Protein AF-M7D245-F1 (afdb_monomer_lite)

pLDDT: mean 78.75, std 10.44, range [37.84, 89.81]

Radius of gyration: 21.89 Å; chains: 1; bounding box: 48×30×62 Å

Structure (mmCIF, N/CA/C/O backbone):
data_AF-M7D245-F1
#
_entry.id   AF-M7D245-F1
#
loop_
_atom_site.group_PDB
_atom_site.id
_atom_site.type_symbol
_atom_site.label_atom_id
_atom_site.label_alt_id
_atom_site.label_comp_id
_atom_site.label_asym_id
_atom_site.label_entity_id
_atom_site.label_seq_id
_atom_site.pdbx_PDB_ins_code
_atom_site.Cartn_x
_atom_site.Cartn_y
_atom_site.Cartn_z
_atom_site.occupancy
_atom_site.B_iso_or_equiv
_atom_site.auth_seq_id
_atom_site.auth_comp_id
_atom_site.auth_asym_id
_atom_site.auth_atom_id
_atom_site.pdbx_PDB_model_num
ATOM 1 N N . MET A 1 1 ? 8.788 17.710 24.553 1.00 49.31 1 MET A N 1
ATOM 2 C CA . MET A 1 1 ? 7.941 16.774 23.772 1.00 49.31 1 MET A CA 1
ATOM 3 C C . MET A 1 1 ? 7.359 17.349 22.468 1.00 49.31 1 MET A C 1
ATOM 5 O O . MET A 1 1 ? 6.986 16.561 21.614 1.00 49.31 1 MET A O 1
ATOM 9 N N . ALA A 1 2 ? 7.326 18.671 22.233 1.00 50.22 2 ALA A N 1
ATOM 10 C CA . ALA A 1 2 ? 6.757 19.244 20.996 1.00 50.22 2 ALA A CA 1
ATOM 11 C C . ALA A 1 2 ? 7.574 18.978 19.706 1.00 50.22 2 ALA A C 1
ATOM 13 O O . ALA A 1 2 ? 6.988 18.785 18.644 1.00 50.22 2 ALA A O 1
ATOM 14 N N . LYS A 1 3 ? 8.914 18.888 19.788 1.00 52.41 3 LYS A N 1
ATOM 15 C CA . LYS A 1 3 ? 9.784 18.616 18.620 1.00 52.41 3 LYS A CA 1
ATOM 16 C C . LYS A 1 3 ? 9.514 17.252 17.963 1.00 52.41 3 LYS A C 1
ATOM 18 O O . LYS A 1 3 ? 9.645 17.126 16.753 1.00 52.41 3 LYS A O 1
ATOM 23 N N . SER A 1 4 ? 9.075 16.260 18.743 1.00 63.56 4 SER A N 1
ATOM 24 C CA . SER A 1 4 ? 8.742 14.919 18.243 1.00 63.56 4 SER A CA 1
ATOM 25 C C . SER A 1 4 ? 7.507 14.928 17.336 1.00 63.56 4 SER A C 1
ATOM 27 O O . SER A 1 4 ? 7.507 14.247 16.317 1.00 63.56 4 SER A O 1
ATOM 29 N N . ARG A 1 5 ? 6.497 15.762 17.632 1.00 71.94 5 ARG A N 1
ATOM 30 C CA . ARG A 1 5 ? 5.278 15.850 16.813 1.00 71.94 5 ARG A CA 1
ATOM 31 C C . ARG A 1 5 ? 5.552 16.445 15.433 1.00 71.94 5 ARG A C 1
ATOM 33 O O . ARG A 1 5 ? 5.069 15.910 14.447 1.00 71.94 5 ARG A O 1
ATOM 40 N N . ALA A 1 6 ? 6.349 17.511 15.343 1.00 75.75 6 ALA A N 1
ATOM 41 C CA . ALA A 1 6 ? 6.678 18.127 14.055 1.00 75.75 6 ALA A CA 1
ATOM 42 C C . ALA A 1 6 ? 7.486 17.179 13.152 1.00 75.75 6 ALA A C 1
ATOM 44 O O . ALA A 1 6 ? 7.155 17.017 11.982 1.00 75.75 6 ALA A O 1
ATOM 45 N N . ILE A 1 7 ? 8.491 16.495 13.710 1.00 81.19 7 ILE A N 1
ATOM 46 C CA . ILE A 1 7 ? 9.283 15.493 12.978 1.00 81.19 7 ILE A CA 1
ATOM 47 C C . ILE A 1 7 ? 8.395 14.325 12.533 1.00 81.19 7 ILE A C 1
ATOM 49 O O . ILE A 1 7 ? 8.514 13.868 11.402 1.00 81.19 7 ILE A O 1
ATOM 53 N N . PHE A 1 8 ? 7.467 13.885 13.385 1.00 81.19 8 PHE A N 1
ATOM 54 C CA . PHE A 1 8 ? 6.507 12.834 13.057 1.00 81.19 8 PHE A CA 1
ATOM 55 C C . PHE A 1 8 ? 5.601 13.213 11.877 1.00 81.19 8 PHE A C 1
ATOM 57 O O . PHE A 1 8 ? 5.439 12.410 10.960 1.00 81.19 8 PHE A O 1
ATOM 64 N N . TRP A 1 9 ? 5.061 14.436 11.865 1.00 84.19 9 TRP A N 1
ATOM 65 C CA . TRP A 1 9 ? 4.232 14.938 10.764 1.00 84.19 9 TRP A CA 1
ATOM 66 C C . TRP A 1 9 ? 5.021 15.097 9.464 1.00 84.19 9 TRP A C 1
ATOM 68 O O . TRP A 1 9 ? 4.544 14.691 8.409 1.00 84.19 9 TRP A O 1
ATOM 78 N N . VAL A 1 10 ? 6.244 15.630 9.532 1.00 86.06 10 VAL A N 1
ATOM 79 C CA . VAL A 1 10 ? 7.121 15.752 8.357 1.00 86.06 10 VAL A CA 1
ATOM 80 C C . VAL A 1 10 ? 7.470 14.374 7.801 1.00 86.06 10 VAL A C 1
ATOM 82 O O . VAL A 1 10 ? 7.360 14.163 6.596 1.00 86.06 10 VAL A O 1
ATOM 85 N N . ALA A 1 11 ? 7.821 13.418 8.665 1.00 83.75 11 ALA A N 1
ATOM 86 C CA . ALA A 1 11 ? 8.089 12.045 8.258 1.00 83.75 11 ALA A CA 1
ATOM 87 C C . ALA A 1 11 ? 6.856 11.403 7.604 1.00 83.75 11 ALA A C 1
ATOM 89 O O . ALA A 1 11 ? 6.985 10.808 6.538 1.00 83.75 11 ALA A O 1
ATOM 90 N N . HIS A 1 12 ? 5.657 11.579 8.171 1.00 83.12 12 HIS A N 1
ATOM 91 C CA . HIS A 1 12 ? 4.412 11.068 7.584 1.00 83.12 12 HIS A CA 1
ATOM 92 C C . HIS A 1 12 ? 4.147 11.645 6.194 1.00 83.12 12 HIS A C 1
ATOM 94 O O . HIS A 1 12 ? 3.900 10.884 5.261 1.00 83.12 12 HIS A O 1
ATOM 100 N N . SER A 1 13 ? 4.260 12.963 6.030 1.00 87.25 13 SER A N 1
ATOM 101 C CA . SER A 1 13 ? 4.063 13.621 4.735 1.00 87.25 13 SER A CA 1
ATOM 102 C C . SER A 1 13 ? 5.085 13.164 3.694 1.00 87.25 13 SER A C 1
ATOM 104 O O . SER A 1 13 ? 4.723 12.909 2.546 1.00 87.25 13 SER A O 1
ATOM 106 N N . LEU A 1 14 ? 6.353 13.008 4.089 1.00 88.69 14 LEU A N 1
ATOM 107 C CA . LEU A 1 14 ? 7.409 12.530 3.195 1.00 88.69 14 LEU A CA 1
ATOM 108 C C . LEU A 1 14 ? 7.176 11.071 2.777 1.00 88.69 14 LEU A C 1
ATOM 110 O O . LEU A 1 14 ? 7.346 10.721 1.611 1.00 88.69 14 LEU A O 1
ATOM 114 N N . THR A 1 15 ? 6.741 10.233 3.721 1.00 83.81 15 THR A N 1
ATOM 115 C CA . THR A 1 15 ? 6.423 8.822 3.464 1.00 83.81 15 THR A CA 1
ATOM 116 C C . THR A 1 15 ? 5.222 8.710 2.530 1.00 83.81 15 THR A C 1
ATOM 118 O O . THR A 1 15 ? 5.267 7.956 1.562 1.00 83.81 15 THR A O 1
ATOM 121 N N . LEU A 1 16 ? 4.179 9.515 2.759 1.00 85.38 16 LEU A N 1
ATOM 122 C CA . LEU A 1 16 ? 2.997 9.576 1.901 1.00 85.38 16 LEU A CA 1
ATOM 123 C C . LEU A 1 16 ? 3.363 9.997 0.471 1.00 85.38 16 LEU A C 1
ATOM 125 O O . LEU A 1 16 ? 2.946 9.343 -0.482 1.00 85.38 16 LEU A O 1
ATOM 129 N N . LEU A 1 17 ? 4.187 11.038 0.313 1.00 88.31 17 LEU A N 1
ATOM 130 C CA . LEU A 1 17 ? 4.683 11.466 -0.999 1.00 88.31 17 LEU A CA 1
ATOM 131 C C . LEU A 1 17 ? 5.507 10.373 -1.690 1.00 88.31 17 LEU A C 1
ATOM 133 O O . LEU A 1 17 ? 5.320 10.139 -2.883 1.00 88.31 17 LEU A O 1
ATOM 137 N N . GLY A 1 18 ? 6.376 9.678 -0.951 1.00 85.62 18 GLY A N 1
ATOM 138 C CA . GLY A 1 18 ? 7.164 8.563 -1.478 1.00 85.62 18 GLY A CA 1
ATOM 139 C C . GLY A 1 18 ? 6.291 7.407 -1.969 1.00 85.62 18 GLY A C 1
ATOM 140 O O . GLY A 1 18 ? 6.516 6.886 -3.061 1.00 85.62 18 GLY A O 1
ATOM 141 N N . VAL A 1 19 ? 5.252 7.054 -1.209 1.00 85.06 19 VAL A N 1
ATOM 142 C CA . VAL A 1 19 ? 4.281 6.020 -1.595 1.00 85.06 19 VAL A CA 1
ATOM 143 C C . VAL A 1 19 ? 3.514 6.430 -2.853 1.00 85.06 19 VAL A C 1
ATOM 145 O O . VAL A 1 19 ? 3.410 5.632 -3.783 1.00 85.06 19 VAL A O 1
ATOM 148 N N . ILE A 1 20 ? 3.027 7.673 -2.930 1.00 86.38 20 ILE A N 1
ATOM 149 C CA . ILE A 1 20 ? 2.313 8.176 -4.115 1.00 86.38 20 ILE A CA 1
ATOM 150 C C . ILE A 1 20 ? 3.223 8.138 -5.348 1.00 86.38 20 ILE A C 1
ATOM 152 O O . ILE A 1 20 ? 2.830 7.602 -6.384 1.00 86.38 20 ILE A O 1
ATOM 156 N N . ALA A 1 21 ? 4.451 8.654 -5.237 1.00 86.38 21 ALA A N 1
ATOM 157 C CA . ALA A 1 21 ? 5.415 8.641 -6.334 1.00 86.38 21 ALA A CA 1
ATOM 158 C C . ALA A 1 21 ? 5.713 7.209 -6.808 1.00 86.38 21 ALA A C 1
ATOM 160 O O . ALA A 1 21 ? 5.744 6.945 -8.010 1.00 86.38 21 ALA A O 1
ATOM 161 N N . PHE A 1 22 ? 5.863 6.269 -5.873 1.00 84.12 22 PHE A N 1
ATOM 162 C CA . PHE A 1 22 ? 6.090 4.863 -6.187 1.00 84.12 22 PHE A CA 1
ATOM 163 C C . PHE A 1 22 ? 4.909 4.236 -6.943 1.00 84.12 22 PHE A C 1
ATOM 165 O O . PHE A 1 22 ? 5.112 3.587 -7.970 1.00 84.12 22 PHE A O 1
ATOM 172 N N . ILE A 1 23 ? 3.673 4.488 -6.502 1.00 84.88 23 ILE A N 1
ATOM 173 C CA . ILE A 1 23 ? 2.458 4.008 -7.180 1.00 84.88 23 ILE A CA 1
ATOM 174 C C . ILE A 1 23 ? 2.361 4.572 -8.602 1.00 84.88 23 ILE A C 1
ATOM 176 O O . ILE A 1 23 ? 2.038 3.830 -9.533 1.00 84.88 23 ILE A O 1
ATOM 180 N N . VAL A 1 24 ? 2.669 5.857 -8.798 1.00 86.31 24 VAL A N 1
ATOM 181 C CA . VAL A 1 24 ? 2.653 6.492 -10.127 1.00 86.31 24 VAL A CA 1
ATOM 182 C C . VAL A 1 24 ? 3.687 5.849 -11.054 1.00 86.31 24 VAL A C 1
ATOM 184 O O . VAL A 1 24 ? 3.366 5.544 -12.203 1.00 86.31 24 VAL A O 1
ATOM 187 N N . VAL A 1 25 ? 4.900 5.579 -10.562 1.00 85.44 25 VAL A N 1
ATOM 188 C CA . VAL A 1 25 ? 5.948 4.896 -11.340 1.00 85.44 25 VAL A CA 1
ATOM 189 C C . VAL A 1 25 ? 5.512 3.487 -11.737 1.00 85.44 25 VAL A C 1
ATOM 191 O O . VAL A 1 25 ? 5.638 3.120 -12.907 1.00 85.44 25 VAL A O 1
ATOM 194 N N . LEU A 1 26 ? 4.966 2.709 -10.797 1.00 81.56 26 LEU A N 1
ATOM 195 C CA . LEU A 1 26 ? 4.458 1.368 -11.089 1.00 81.56 26 LEU A CA 1
ATOM 196 C C . LEU A 1 26 ? 3.322 1.408 -12.118 1.00 81.56 26 LEU A C 1
ATOM 198 O O . LEU A 1 26 ? 3.345 0.653 -13.084 1.00 81.56 26 LEU A O 1
ATOM 202 N N . THR A 1 27 ? 2.360 2.315 -11.946 1.00 82.12 27 THR A N 1
ATOM 203 C CA . THR A 1 27 ? 1.217 2.462 -12.860 1.00 82.12 27 THR A CA 1
ATOM 204 C C . THR A 1 27 ? 1.678 2.853 -14.260 1.00 82.12 27 THR A C 1
ATOM 206 O O . THR A 1 27 ? 1.244 2.245 -15.235 1.00 82.12 27 THR A O 1
ATOM 209 N N . SER A 1 28 ? 2.614 3.801 -14.362 1.00 83.12 28 SER A N 1
ATOM 210 C CA . SER A 1 28 ? 3.219 4.208 -15.633 1.00 83.12 28 SER A CA 1
ATOM 211 C C . SER A 1 28 ? 3.881 3.019 -16.341 1.00 83.12 28 SER A C 1
ATOM 213 O O . SER A 1 28 ? 3.59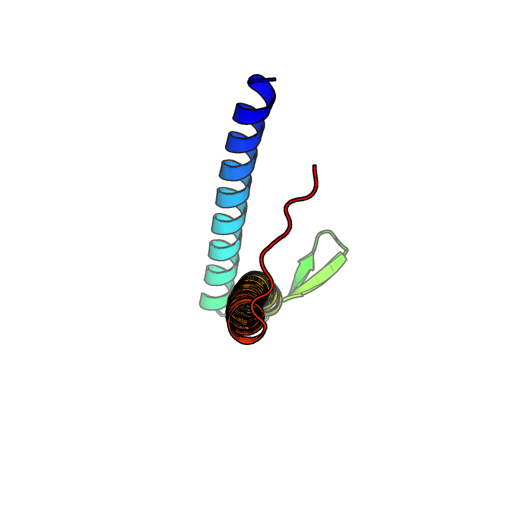0 2.758 -17.509 1.00 83.12 28 SER A O 1
ATOM 215 N N . LYS A 1 29 ? 4.665 2.217 -15.606 1.00 79.12 29 LYS A N 1
ATOM 216 C CA . LYS A 1 29 ? 5.318 0.999 -16.121 1.00 79.12 29 LYS A CA 1
ATOM 217 C C . LYS A 1 29 ? 4.337 -0.083 -16.564 1.00 79.12 29 LYS A C 1
ATOM 219 O O . LYS A 1 29 ? 4.579 -0.774 -17.549 1.00 79.12 29 LYS A O 1
ATOM 224 N N . VAL A 1 30 ? 3.222 -0.237 -15.858 1.00 82.06 30 VAL A N 1
ATOM 225 C CA . VAL A 1 30 ? 2.167 -1.166 -16.272 1.00 82.06 30 VAL A CA 1
ATOM 226 C C . VAL A 1 30 ? 1.460 -0.649 -17.528 1.00 82.06 30 VAL A C 1
ATOM 228 O O . VAL A 1 30 ? 1.263 -1.420 -18.465 1.00 82.06 30 VAL A O 1
ATOM 231 N N . SER A 1 31 ? 1.146 0.649 -17.598 1.00 81.31 31 SER A N 1
ATOM 232 C CA . SER A 1 31 ? 0.481 1.252 -18.764 1.00 81.31 31 SER A CA 1
ATOM 233 C C . SER A 1 31 ? 1.344 1.286 -20.027 1.00 81.31 31 SER A C 1
ATOM 235 O O . SER A 1 31 ? 0.799 1.257 -21.126 1.00 81.31 31 SER A O 1
ATOM 237 N N . SER A 1 32 ? 2.675 1.294 -19.893 1.00 82.88 32 SER A N 1
ATOM 238 C CA . SER A 1 32 ? 3.602 1.251 -21.030 1.00 82.88 32 SER A CA 1
ATOM 239 C C . SER A 1 32 ? 3.766 -0.149 -21.632 1.00 82.88 32 SER A C 1
ATOM 241 O O . SER A 1 32 ? 4.520 -0.309 -22.586 1.00 82.88 32 SER A O 1
ATOM 243 N N . GLY A 1 33 ? 3.080 -1.163 -21.090 1.00 78.06 33 GLY A N 1
ATOM 244 C CA . GLY A 1 33 ? 3.181 -2.554 -21.540 1.00 78.06 33 GLY A CA 1
ATOM 245 C C . GLY A 1 33 ? 4.322 -3.345 -20.891 1.00 78.06 33 GLY A C 1
ATOM 246 O O . GLY A 1 33 ? 4.424 -4.550 -21.107 1.00 78.06 33 GLY A O 1
ATOM 247 N N . ASP A 1 34 ? 5.120 -2.716 -20.023 1.00 79.44 34 ASP A N 1
ATOM 248 C CA . ASP A 1 34 ? 6.240 -3.353 -19.316 1.00 79.44 34 ASP A CA 1
ATOM 249 C C . ASP A 1 34 ? 5.815 -4.015 -17.994 1.00 79.44 34 ASP A C 1
ATOM 251 O O . ASP A 1 34 ? 6.654 -4.414 -17.189 1.00 79.44 34 ASP A O 1
ATOM 255 N N . GLY A 1 35 ? 4.512 -4.158 -17.738 1.00 69.75 35 GLY A N 1
ATOM 256 C CA . GLY A 1 35 ? 3.990 -4.640 -16.456 1.00 69.75 35 GLY A CA 1
ATOM 257 C C . GLY A 1 35 ? 4.485 -6.035 -16.039 1.00 69.75 35 GLY A C 1
ATOM 258 O O . GLY A 1 35 ? 4.569 -6.338 -14.845 1.00 69.75 35 GLY A O 1
ATOM 259 N N . THR A 1 36 ? 4.837 -6.879 -17.010 1.00 76.44 36 THR A N 1
ATOM 260 C CA . THR A 1 36 ? 5.375 -8.231 -16.793 1.00 76.44 36 THR A CA 1
ATOM 261 C C . THR A 1 36 ? 6.895 -8.261 -16.659 1.00 76.44 36 THR A C 1
ATOM 263 O O . THR A 1 36 ? 7.435 -9.285 -16.227 1.00 76.44 36 THR A O 1
ATOM 266 N N . GLN A 1 37 ? 7.591 -7.162 -16.981 1.00 80.62 37 GLN A N 1
ATOM 267 C CA . GLN A 1 37 ? 9.031 -7.077 -16.783 1.00 80.62 37 GLN A CA 1
ATOM 268 C C . GLN A 1 37 ? 9.353 -7.232 -15.297 1.00 80.62 37 GLN A C 1
ATOM 270 O O . GLN A 1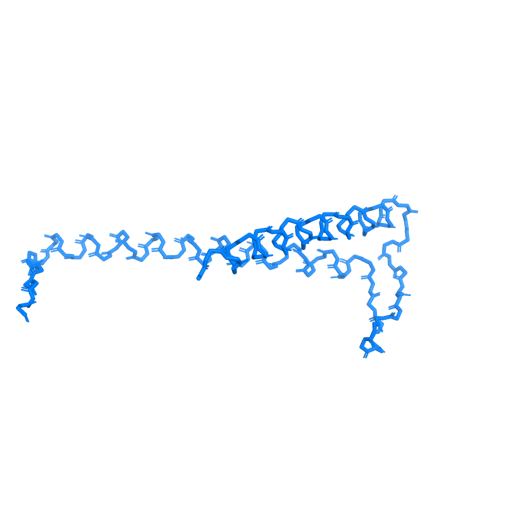 37 ? 8.688 -6.677 -14.417 1.00 80.62 37 GLN A O 1
ATOM 275 N N . GLN A 1 38 ? 10.378 -8.032 -15.027 1.00 81.44 38 GLN A N 1
ATOM 276 C CA . GLN A 1 38 ? 10.852 -8.301 -13.681 1.00 81.44 38 GLN A CA 1
ATOM 277 C C . GLN A 1 38 ? 12.026 -7.382 -13.375 1.00 81.44 38 GLN A C 1
ATOM 279 O O . GLN A 1 38 ? 12.972 -7.299 -14.157 1.00 81.44 38 GLN A O 1
ATOM 284 N N . TYR A 1 39 ? 11.994 -6.743 -12.214 1.00 80.00 39 TYR A N 1
ATOM 285 C CA . TYR A 1 39 ? 13.137 -6.019 -11.678 1.00 80.00 39 TYR A CA 1
ATOM 286 C C . TYR A 1 39 ? 13.664 -6.732 -10.435 1.00 80.00 39 TYR A C 1
ATOM 288 O O . TYR A 1 39 ? 12.940 -7.445 -9.733 1.00 80.00 39 TYR A O 1
ATOM 296 N N . LEU A 1 40 ? 14.956 -6.557 -10.173 1.00 82.62 40 LEU A N 1
ATOM 297 C CA . LEU A 1 40 ? 15.570 -7.052 -8.953 1.00 82.62 40 LEU A CA 1
ATOM 298 C C . LEU A 1 40 ? 15.262 -6.065 -7.823 1.00 82.62 40 LEU A C 1
ATOM 300 O O . LEU A 1 40 ? 15.681 -4.909 -7.865 1.00 82.62 40 LEU A O 1
ATOM 304 N N . SER A 1 41 ? 14.498 -6.508 -6.829 1.00 80.44 41 SER A N 1
ATOM 305 C CA . SER A 1 41 ? 14.291 -5.737 -5.601 1.00 80.44 41 SER A CA 1
ATOM 306 C C . SER A 1 41 ? 15.592 -5.624 -4.795 1.00 80.44 41 SER A C 1
ATOM 308 O O . SER A 1 41 ? 16.506 -6.433 -4.953 1.00 80.44 41 SER A O 1
ATOM 310 N N . MET A 1 42 ? 15.658 -4.663 -3.866 1.00 76.50 42 MET A N 1
ATOM 311 C CA . MET A 1 42 ? 16.782 -4.538 -2.921 1.00 76.50 42 MET A CA 1
ATOM 312 C C . MET A 1 42 ? 17.007 -5.800 -2.074 1.00 76.50 42 MET A C 1
ATOM 314 O O . MET A 1 42 ? 18.121 -6.044 -1.630 1.00 76.50 42 MET A O 1
ATOM 318 N N . ALA A 1 43 ? 15.974 -6.626 -1.888 1.00 78.44 43 ALA A N 1
ATOM 319 C CA . ALA A 1 43 ? 16.068 -7.912 -1.199 1.00 78.44 43 ALA A CA 1
ATOM 320 C C . ALA A 1 43 ? 16.627 -9.045 -2.088 1.00 78.44 43 ALA A C 1
ATOM 322 O O . ALA A 1 43 ? 16.644 -10.199 -1.671 1.00 78.44 43 ALA A O 1
ATOM 323 N N . GLY A 1 44 ? 17.033 -8.750 -3.330 1.00 83.38 44 GLY A N 1
ATOM 324 C CA . GLY A 1 44 ? 17.516 -9.745 -4.293 1.00 83.38 44 GLY A CA 1
ATOM 325 C C . GLY A 1 44 ? 16.409 -10.593 -4.930 1.00 83.38 44 GLY A C 1
ATOM 326 O O . GLY A 1 44 ? 16.694 -11.520 -5.685 1.00 83.38 44 GLY A O 1
ATOM 327 N N . ILE A 1 45 ? 15.140 -10.286 -4.656 1.00 81.94 45 ILE A N 1
ATOM 328 C CA . ILE A 1 45 ? 13.987 -11.023 -5.183 1.00 81.94 45 ILE A CA 1
ATOM 329 C C . ILE A 1 45 ? 13.565 -10.397 -6.513 1.00 81.94 45 ILE A C 1
ATOM 331 O O . ILE A 1 45 ? 13.440 -9.172 -6.605 1.00 81.94 45 ILE A O 1
ATOM 335 N N . LYS A 1 46 ? 13.322 -11.227 -7.532 1.00 82.56 46 LYS A N 1
ATOM 336 C CA . LYS A 1 46 ? 12.742 -10.787 -8.807 1.00 82.56 46 LYS A CA 1
ATOM 337 C C . LYS A 1 46 ? 11.248 -10.548 -8.627 1.00 82.56 46 LYS A C 1
ATOM 339 O O . LYS A 1 46 ? 10.513 -11.477 -8.302 1.00 82.56 46 LYS A O 1
ATOM 344 N N . VAL A 1 47 ? 10.806 -9.316 -8.845 1.00 80.81 47 VAL A N 1
ATOM 345 C CA . VAL A 1 47 ? 9.402 -8.913 -8.693 1.00 80.81 47 VAL A CA 1
ATOM 346 C C . VAL A 1 47 ? 8.932 -8.283 -10.000 1.00 80.81 47 VAL A C 1
ATOM 348 O O . VAL A 1 47 ? 9.663 -7.506 -10.609 1.00 80.81 47 VAL A O 1
ATOM 351 N N . SER A 1 48 ? 7.731 -8.640 -10.460 1.00 84.81 48 SER A N 1
ATOM 352 C CA . SER A 1 48 ? 7.102 -7.981 -11.610 1.00 84.81 48 SER A CA 1
ATOM 353 C C . SER A 1 48 ? 6.417 -6.684 -11.184 1.00 84.81 48 SER A C 1
ATOM 355 O O . SER A 1 48 ? 5.897 -6.589 -10.070 1.00 84.81 48 SER A O 1
ATOM 357 N N . TYR A 1 49 ? 6.365 -5.689 -12.072 1.00 79.38 49 TYR A N 1
ATOM 358 C CA . TYR A 1 49 ? 5.688 -4.418 -11.784 1.00 79.38 49 TYR A CA 1
ATOM 359 C C . TYR A 1 49 ? 4.198 -4.610 -11.457 1.00 79.38 49 TYR A C 1
ATOM 361 O O . TYR A 1 49 ? 3.701 -4.000 -10.512 1.00 79.38 49 TYR A O 1
ATOM 369 N N . ILE A 1 50 ? 3.506 -5.518 -12.158 1.00 80.06 50 ILE A N 1
ATOM 370 C CA . ILE A 1 50 ? 2.117 -5.906 -11.841 1.00 80.06 50 ILE A CA 1
ATOM 371 C C . ILE A 1 50 ? 2.022 -6.556 -10.456 1.00 80.06 50 ILE A C 1
ATOM 373 O O . ILE A 1 50 ? 1.119 -6.227 -9.689 1.00 80.06 50 ILE A O 1
ATOM 377 N N . GLY A 1 51 ? 2.951 -7.456 -10.113 1.00 79.25 51 GLY A N 1
ATOM 378 C CA . GLY A 1 51 ? 2.967 -8.120 -8.808 1.00 79.25 51 GLY A CA 1
ATOM 379 C C . GLY A 1 51 ? 3.188 -7.137 -7.658 1.00 79.25 51 GLY A C 1
ATOM 380 O O . GLY A 1 51 ? 2.511 -7.219 -6.634 1.00 79.25 51 GLY A O 1
ATOM 381 N N . ALA A 1 52 ? 4.075 -6.158 -7.851 1.00 81.69 52 ALA A N 1
ATOM 382 C CA . ALA A 1 52 ? 4.292 -5.079 -6.893 1.00 81.69 52 ALA A CA 1
ATOM 383 C C . ALA A 1 52 ? 3.032 -4.217 -6.713 1.00 81.69 52 ALA A C 1
ATOM 385 O O . ALA A 1 52 ? 2.644 -3.923 -5.584 1.00 81.69 52 ALA A O 1
ATOM 386 N N . LEU A 1 53 ? 2.362 -3.859 -7.810 1.00 82.19 53 LEU A N 1
ATOM 387 C CA . LEU A 1 53 ? 1.144 -3.047 -7.781 1.00 82.19 53 LEU A CA 1
ATOM 388 C C . LEU A 1 53 ? -0.005 -3.794 -7.081 1.00 82.19 53 LEU A C 1
ATOM 390 O O . LEU A 1 53 ? -0.667 -3.227 -6.214 1.00 82.19 53 LEU A O 1
ATOM 394 N N . ALA A 1 54 ? -0.173 -5.089 -7.363 1.00 82.75 54 ALA A N 1
ATOM 395 C CA . ALA A 1 54 ? -1.158 -5.936 -6.693 1.00 82.75 54 ALA A CA 1
ATOM 396 C C . ALA A 1 54 ? -0.925 -6.002 -5.174 1.00 82.75 54 ALA A C 1
ATOM 398 O O . ALA A 1 54 ? -1.865 -5.801 -4.409 1.00 82.75 54 ALA A O 1
ATOM 399 N N . LEU A 1 55 ? 0.318 -6.207 -4.724 1.00 82.25 55 LEU A N 1
ATOM 400 C CA . LEU A 1 55 ? 0.655 -6.195 -3.294 1.00 82.25 55 LEU A CA 1
ATOM 401 C C . LEU A 1 55 ? 0.309 -4.854 -2.636 1.00 82.25 55 LEU A C 1
ATOM 403 O O . LEU A 1 55 ? -0.291 -4.831 -1.560 1.00 82.25 55 LEU A O 1
ATOM 407 N N . PHE A 1 56 ? 0.624 -3.743 -3.305 1.00 82.12 56 PHE A N 1
ATOM 408 C CA . PHE A 1 56 ? 0.279 -2.406 -2.822 1.00 82.12 56 PHE A CA 1
ATOM 409 C C . PHE A 1 56 ? -1.230 -2.157 -2.754 1.00 82.12 56 PHE A C 1
ATOM 411 O O . PHE A 1 56 ? -1.663 -1.410 -1.883 1.00 82.12 56 PHE A O 1
ATOM 418 N N . CYS A 1 57 ? -2.038 -2.784 -3.612 1.00 82.44 57 CYS A N 1
ATOM 419 C CA . CYS A 1 57 ? -3.500 -2.708 -3.541 1.00 82.44 57 CYS A CA 1
ATOM 420 C C . CYS A 1 57 ? -4.104 -3.636 -2.476 1.00 82.44 57 CYS A C 1
ATOM 422 O O . CYS A 1 57 ? -5.130 -3.306 -1.883 1.00 82.44 57 CYS A O 1
ATOM 424 N N . VAL A 1 58 ? -3.479 -4.784 -2.207 1.00 83.25 58 VAL A N 1
ATOM 425 C CA . VAL A 1 58 ? -3.980 -5.765 -1.232 1.00 83.25 58 VAL A CA 1
ATOM 426 C C . VAL A 1 58 ? -3.899 -5.225 0.198 1.00 83.25 58 VAL A C 1
ATOM 428 O O . VAL A 1 58 ? -4.845 -5.392 0.962 1.00 83.25 58 VAL A O 1
ATOM 431 N N . ILE A 1 59 ? -2.819 -4.527 0.559 1.00 84.19 59 ILE A N 1
ATOM 432 C CA . ILE A 1 59 ? -2.634 -3.960 1.907 1.00 84.19 59 ILE A CA 1
ATOM 433 C C . ILE A 1 59 ? -3.789 -3.023 2.330 1.00 84.19 59 ILE A C 1
ATOM 435 O O . ILE A 1 59 ? -4.409 -3.290 3.361 1.00 84.19 59 ILE A O 1
ATOM 439 N N . PRO A 1 60 ? -4.136 -1.954 1.583 1.00 81.19 60 PRO A N 1
ATOM 440 C CA . PRO A 1 60 ? -5.245 -1.079 1.953 1.00 81.19 60 PRO A CA 1
ATOM 441 C C . PRO A 1 60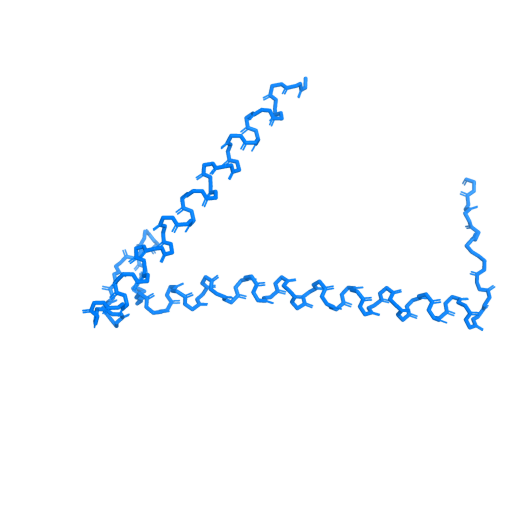 ? -6.588 -1.813 1.925 1.00 81.19 60 PRO A C 1
ATOM 443 O O . PRO A 1 60 ? -7.453 -1.521 2.748 1.00 81.19 60 PRO A O 1
ATOM 446 N N . LEU A 1 61 ? -6.758 -2.806 1.047 1.00 82.38 61 LEU A N 1
ATOM 447 C CA . LEU A 1 61 ? -7.967 -3.625 1.014 1.00 82.38 61 LEU A CA 1
ATOM 448 C C . LEU A 1 61 ? -8.139 -4.435 2.309 1.00 82.38 61 LEU A C 1
ATOM 450 O O . LEU A 1 61 ? -9.232 -4.449 2.870 1.00 82.38 61 LEU A O 1
ATOM 454 N N . PHE A 1 62 ? -7.066 -5.026 2.842 1.00 85.00 62 PHE A N 1
ATOM 455 C CA . PHE A 1 62 ? -7.090 -5.688 4.153 1.00 85.00 62 PHE A CA 1
ATOM 456 C C . PHE A 1 62 ? -7.465 -4.729 5.286 1.00 85.00 62 PHE A C 1
ATOM 458 O O . PHE A 1 62 ? -8.265 -5.087 6.147 1.00 85.00 62 PHE A O 1
ATOM 465 N N . VAL A 1 63 ? -6.930 -3.505 5.276 1.00 85.88 63 VAL A N 1
ATOM 466 C CA . VAL A 1 63 ? -7.265 -2.486 6.286 1.00 85.88 63 VAL A CA 1
ATOM 467 C C . VAL A 1 63 ? -8.750 -2.126 6.231 1.00 85.88 63 VAL A C 1
ATOM 469 O O . VAL A 1 63 ? -9.398 -2.050 7.274 1.00 85.88 63 VAL A O 1
ATOM 472 N N . ILE A 1 64 ? -9.311 -1.961 5.031 1.00 84.62 64 ILE A N 1
ATOM 473 C CA . ILE A 1 64 ? -10.745 -1.696 4.849 1.00 84.62 64 ILE A CA 1
ATOM 474 C C . ILE A 1 64 ? -11.578 -2.859 5.396 1.00 84.62 64 ILE A C 1
ATOM 476 O O . ILE A 1 64 ? -12.538 -2.627 6.128 1.00 84.62 64 ILE A O 1
ATOM 480 N N . VAL A 1 65 ? -11.205 -4.104 5.087 1.00 89.81 65 VAL A N 1
ATOM 481 C CA . VAL A 1 65 ? -11.909 -5.290 5.599 1.00 89.81 65 VAL A CA 1
ATOM 482 C C . VAL A 1 65 ? -11.867 -5.338 7.126 1.00 89.81 65 VAL A C 1
ATOM 484 O O . VAL A 1 65 ? -12.907 -5.541 7.747 1.00 89.81 65 VAL A O 1
ATOM 487 N N . LEU A 1 66 ? -10.706 -5.098 7.742 1.00 89.44 66 LEU A N 1
ATOM 488 C CA . LEU A 1 66 ? -10.580 -5.048 9.201 1.00 89.44 66 LEU A CA 1
ATOM 489 C C . LEU A 1 66 ? -11.463 -3.958 9.815 1.00 89.44 66 LEU A C 1
ATOM 491 O O . LEU A 1 66 ? -12.146 -4.221 10.798 1.00 89.44 66 LEU A O 1
ATOM 495 N N . PHE A 1 67 ? -11.502 -2.769 9.212 1.00 89.06 67 PHE A N 1
ATOM 496 C CA . PHE A 1 67 ? -12.358 -1.678 9.676 1.00 89.06 67 PHE A CA 1
ATOM 497 C C . PHE A 1 67 ? -13.849 -2.039 9.599 1.00 89.06 67 PHE A C 1
ATOM 499 O O . PHE A 1 67 ? -14.614 -1.737 10.512 1.00 89.06 67 PHE A O 1
ATOM 506 N N . VAL A 1 68 ? -14.269 -2.723 8.531 1.00 89.69 68 VAL A N 1
ATOM 507 C CA . VAL A 1 68 ? -15.651 -3.204 8.387 1.00 89.69 68 VAL A CA 1
ATOM 508 C C . VAL A 1 68 ? -15.975 -4.271 9.431 1.00 89.69 68 VAL A C 1
ATOM 510 O O . VAL A 1 68 ? -17.045 -4.217 10.035 1.00 89.69 68 VAL A O 1
ATOM 513 N N . LEU A 1 69 ? -15.069 -5.222 9.667 1.00 89.62 69 LEU A N 1
ATOM 514 C CA . LEU A 1 69 ? -15.253 -6.255 10.688 1.00 89.62 69 LEU A CA 1
ATOM 515 C C . LEU A 1 69 ? -15.341 -5.655 12.092 1.00 89.62 69 LEU A C 1
ATOM 517 O O . LEU A 1 69 ? -16.210 -6.057 12.858 1.00 89.62 69 LEU A O 1
ATOM 521 N N . ASP A 1 70 ? -14.502 -4.673 12.410 1.00 88.69 70 ASP A N 1
ATOM 522 C CA . ASP A 1 70 ? -14.533 -3.975 13.697 1.00 88.69 70 ASP A CA 1
ATOM 523 C C . ASP A 1 70 ? -15.826 -3.160 13.866 1.00 88.69 70 ASP A C 1
ATOM 525 O O . ASP A 1 70 ? -16.470 -3.185 14.915 1.00 88.69 70 ASP A O 1
ATOM 529 N N . TYR A 1 71 ? -16.292 -2.504 12.800 1.00 87.75 71 TYR A N 1
ATOM 530 C CA . TYR A 1 71 ? -17.583 -1.817 12.800 1.00 87.75 71 TYR A CA 1
ATOM 531 C C . TYR A 1 71 ? -18.758 -2.779 13.045 1.00 87.75 71 TYR A C 1
ATOM 533 O O . TYR A 1 71 ? -19.649 -2.480 13.845 1.00 87.75 71 TYR A O 1
ATOM 541 N N . LEU A 1 72 ? -18.759 -3.937 12.379 1.00 86.62 72 LEU A N 1
ATOM 542 C CA . LEU A 1 72 ? -19.781 -4.969 12.571 1.00 86.62 72 LEU A CA 1
ATOM 543 C C . LEU A 1 72 ? -19.705 -5.579 13.974 1.00 86.62 72 LEU A C 1
ATOM 545 O O . LEU A 1 72 ? -20.734 -5.687 14.634 1.00 86.62 72 LEU A O 1
ATOM 549 N N . GLY A 1 73 ? -18.503 -5.881 14.468 1.00 85.88 73 GLY A N 1
ATOM 550 C CA . GLY A 1 73 ? -18.290 -6.391 15.821 1.00 85.88 73 GLY A CA 1
ATOM 551 C C . GLY A 1 73 ? -18.791 -5.420 16.891 1.00 85.88 73 GLY A C 1
ATOM 552 O O . GLY A 1 73 ? -19.513 -5.821 17.801 1.00 85.88 73 GLY A O 1
ATOM 553 N N . ASN A 1 74 ? -18.506 -4.125 16.740 1.00 84.44 74 ASN A N 1
ATOM 554 C CA . ASN A 1 74 ? -19.007 -3.087 17.643 1.00 84.44 74 ASN A CA 1
ATOM 555 C C . ASN A 1 74 ? -20.532 -2.931 17.576 1.00 84.44 74 ASN A C 1
ATOM 557 O O . ASN A 1 74 ? -21.179 -2.654 18.589 1.00 84.44 74 ASN A O 1
ATOM 561 N N . ARG A 1 75 ? -21.135 -3.109 16.397 1.00 81.12 75 ARG A N 1
ATOM 562 C CA . ARG A 1 75 ? -22.593 -3.112 16.256 1.00 81.12 75 ARG A CA 1
ATOM 563 C C . ARG A 1 75 ? -23.213 -4.307 16.981 1.00 81.12 75 ARG A C 1
ATOM 565 O O . ARG A 1 75 ? -24.134 -4.105 17.772 1.00 8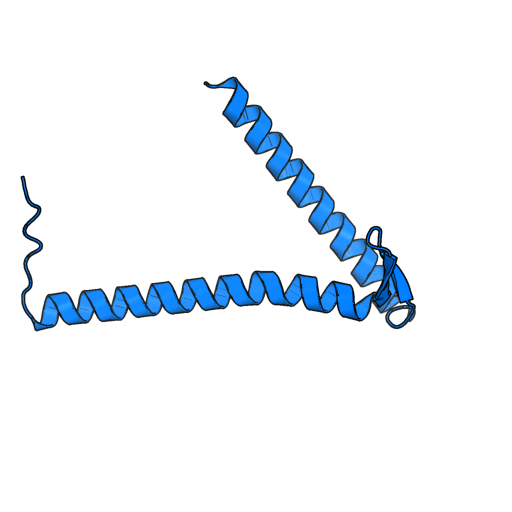1.12 75 ARG A O 1
ATOM 572 N N . ASP A 1 76 ? -22.686 -5.505 16.761 1.00 77.62 76 ASP A N 1
ATOM 573 C CA . ASP A 1 76 ? -23.179 -6.726 17.402 1.00 77.62 76 ASP A CA 1
ATOM 574 C C . ASP A 1 76 ? -22.992 -6.671 18.923 1.00 77.62 76 ASP A C 1
ATOM 576 O O . ASP A 1 76 ? -23.892 -7.051 19.673 1.00 77.62 76 ASP A O 1
ATOM 580 N N . TYR A 1 77 ? -21.876 -6.109 19.395 1.00 78.12 77 TYR A N 1
ATOM 581 C CA . TYR A 1 77 ? -21.621 -5.880 20.817 1.00 78.12 77 TYR A CA 1
ATOM 582 C C . TYR A 1 77 ? -22.650 -4.929 21.445 1.00 78.12 77 TYR A C 1
ATOM 584 O O . TYR A 1 77 ? -23.204 -5.218 22.508 1.00 78.12 77 TYR A O 1
ATOM 592 N N . ARG A 1 78 ? -22.989 -3.828 20.761 1.00 74.38 78 ARG A N 1
ATOM 593 C CA . ARG A 1 78 ? -24.030 -2.891 21.219 1.00 74.38 78 ARG A CA 1
ATOM 594 C C . ARG A 1 78 ? -25.414 -3.531 21.250 1.00 74.38 78 ARG A C 1
ATOM 596 O O . ARG A 1 78 ? -26.186 -3.271 22.175 1.00 74.38 78 ARG A O 1
ATOM 603 N N . ASP A 1 79 ? -25.745 -4.346 20.255 1.00 75.81 79 ASP A N 1
ATOM 604 C CA . ASP A 1 79 ? -27.032 -5.043 20.202 1.00 75.81 79 ASP A CA 1
ATOM 605 C C . ASP A 1 79 ? -27.112 -6.147 21.273 1.00 75.81 79 ASP A C 1
ATOM 607 O O . ASP A 1 79 ? -28.163 -6.334 21.894 1.00 75.81 79 ASP A O 1
ATOM 611 N N . PHE A 1 80 ? -25.990 -6.804 21.580 1.00 75.19 80 PHE A N 1
ATOM 612 C CA . PHE A 1 80 ? -25.865 -7.744 22.692 1.00 75.19 80 PHE A CA 1
ATOM 613 C C . PHE A 1 80 ? -26.051 -7.057 24.054 1.00 75.19 80 PHE A C 1
ATOM 615 O O . PHE A 1 80 ? -26.907 -7.484 24.833 1.00 75.19 80 PHE A O 1
ATOM 622 N N . GLN A 1 81 ? -25.335 -5.961 24.328 1.00 78.06 81 GLN A N 1
ATOM 623 C CA . GLN A 1 81 ? -25.480 -5.200 25.578 1.00 78.06 81 GLN A CA 1
ATOM 624 C C . GLN A 1 81 ? -26.926 -4.727 25.795 1.00 78.06 81 GLN A C 1
ATOM 626 O O . GLN A 1 81 ? -27.479 -4.896 26.885 1.00 78.06 81 GLN A O 1
ATOM 631 N N . LYS A 1 82 ? -27.584 -4.217 24.742 1.00 76.81 82 LYS A N 1
ATOM 632 C CA . LYS A 1 82 ? -29.001 -3.814 24.794 1.00 76.81 82 LYS A CA 1
ATOM 633 C C . LYS A 1 82 ? -29.937 -4.981 25.091 1.00 76.81 82 LYS A C 1
ATOM 635 O O . LYS A 1 82 ? -30.872 -4.827 25.875 1.00 76.81 82 LYS A O 1
ATOM 640 N N . LYS A 1 83 ? -29.708 -6.140 24.464 1.00 75.81 83 LYS A N 1
ATOM 641 C CA . LYS A 1 83 ? -30.558 -7.327 24.630 1.00 75.81 83 LYS A CA 1
ATOM 642 C C . LYS A 1 83 ? -30.459 -7.917 26.036 1.00 75.81 83 LYS A C 1
ATOM 644 O O . LYS A 1 83 ? -31.469 -8.378 26.563 1.00 75.81 83 LYS A O 1
ATOM 649 N N . TYR A 1 84 ? -29.274 -7.876 26.641 1.00 74.62 84 TYR A N 1
ATOM 650 C CA . TYR A 1 84 ? -29.021 -8.458 27.960 1.00 74.62 84 TYR A CA 1
ATOM 651 C C . TYR A 1 84 ? -29.022 -7.442 29.110 1.00 74.62 84 TYR A C 1
ATOM 653 O O . TYR A 1 84 ? -28.779 -7.838 30.246 1.00 74.62 84 TYR A O 1
ATOM 661 N N . LYS A 1 85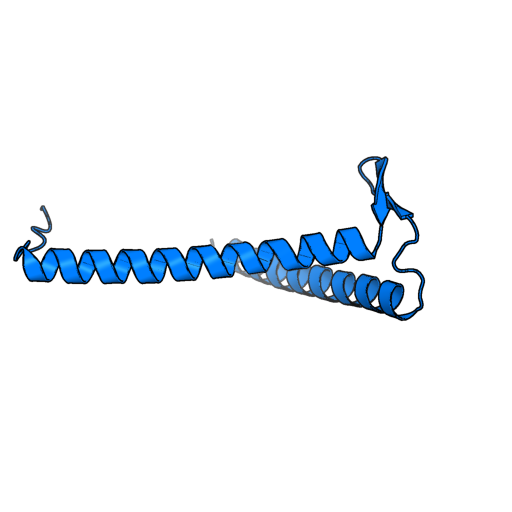 ? -29.338 -6.162 28.843 1.00 71.06 85 LYS A N 1
ATOM 662 C CA . LYS A 1 85 ? -29.332 -5.064 29.833 1.00 71.06 85 LYS A CA 1
ATOM 663 C C . LYS A 1 85 ? -28.076 -5.078 30.707 1.00 71.06 85 LYS A C 1
ATOM 665 O O . LYS A 1 85 ? -28.146 -4.918 31.923 1.00 71.06 85 LYS A O 1
ATOM 670 N N . ILE A 1 86 ? -26.933 -5.326 30.077 1.00 64.62 86 ILE A N 1
ATOM 671 C CA . ILE A 1 86 ? -25.651 -5.262 30.763 1.00 64.62 86 ILE A CA 1
ATOM 672 C C . ILE A 1 86 ? -25.362 -3.770 30.904 1.00 64.62 86 ILE A C 1
ATOM 674 O O . ILE A 1 86 ? -24.929 -3.129 29.951 1.00 64.62 86 ILE A O 1
ATOM 678 N N . GLU A 1 87 ? -25.723 -3.198 32.052 1.00 64.75 87 GLU A N 1
ATOM 679 C CA . GLU A 1 87 ? -25.209 -1.896 32.459 1.00 64.75 87 GLU A CA 1
ATOM 680 C C . GLU A 1 87 ? -23.706 -2.069 32.652 1.00 64.75 87 GLU A C 1
ATOM 682 O O . GLU A 1 87 ? -23.277 -2.925 33.433 1.00 64.75 87 GLU A O 1
ATOM 687 N N . ASP A 1 88 ? -22.918 -1.304 31.895 1.00 59.47 88 ASP A N 1
ATOM 688 C CA . ASP A 1 88 ? -21.488 -1.178 32.132 1.00 59.47 88 ASP A CA 1
ATOM 689 C C . ASP A 1 88 ? -21.330 -0.673 33.569 1.00 59.47 88 ASP A C 1
ATOM 691 O O . ASP A 1 88 ? -21.486 0.511 33.865 1.00 59.47 88 ASP A O 1
ATOM 695 N N . LYS A 1 89 ? -21.074 -1.598 34.496 1.00 52.34 89 LYS A N 1
ATOM 696 C CA . LYS A 1 89 ? -20.472 -1.256 35.776 1.00 52.34 89 LYS A CA 1
ATOM 697 C C . LYS A 1 89 ? -19.057 -0.813 35.442 1.00 52.34 89 LYS A C 1
ATOM 699 O O . LYS A 1 89 ? -18.138 -1.630 35.441 1.00 52.34 89 LYS A O 1
ATOM 704 N N . GLU A 1 90 ? -18.911 0.462 35.097 1.00 51.41 90 GLU A N 1
ATOM 705 C CA . GLU A 1 90 ? -17.657 1.176 35.289 1.00 51.41 90 GLU A CA 1
ATOM 706 C C . GLU A 1 90 ? -17.247 0.917 36.742 1.00 51.41 90 GLU A C 1
ATOM 708 O O . GLU A 1 90 ? -17.916 1.341 37.684 1.00 51.41 90 GLU A O 1
ATOM 713 N N . GLY A 1 91 ? -16.238 0.065 36.907 1.00 46.50 91 GLY A N 1
ATOM 714 C CA . GLY A 1 91 ? -15.597 -0.156 38.188 1.00 46.50 91 GLY A CA 1
ATOM 715 C C . GLY A 1 91 ? -14.832 1.101 38.587 1.00 46.50 91 GLY A C 1
ATOM 716 O O . GLY A 1 91 ? -14.150 1.685 37.744 1.00 46.50 91 GLY A O 1
ATOM 717 N N . ASP A 1 92 ? -14.999 1.470 39.858 1.00 37.84 92 ASP A N 1
ATOM 718 C CA . ASP A 1 92 ? -14.099 2.320 40.653 1.00 37.84 92 ASP A CA 1
ATOM 719 C C . ASP A 1 92 ? -12.609 2.013 40.412 1.00 37.84 92 ASP A C 1
ATOM 721 O O . ASP A 1 92 ? -12.252 0.811 40.304 1.00 37.84 92 ASP A O 1
#

Sequence (92 aa):
MAKSRAIFWVAHSLTLLGVIAFIVVLTSKVSSGDGTQQYLSMAGIKVSYIGALALFCVIPLFVIVLFVLDYLGNRDYRDFQKKYKIEDKEGD

Secondary structure (DSSP, 8-state):
-HHHHHHHHHHHHHHHHHHHHHHHHHHHHIIIIITT-EEE-TTS-EEEHHHHHHHHHHHHHHHHHHHHHHHHHHHHHHHHHHHHT-------

O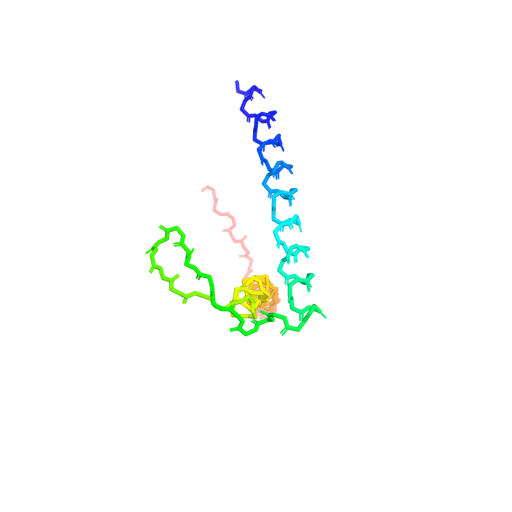rganism: NCBI:txid1288826

Foldseek 3Di:
DVVVVVVVVVVVVVVVVVLVVLLVVLVVCVVVVQQQPWDQDPVRDTDGSVRVNVVVVVVVVVVVVVVVVVVVVVVVVVVVCVVVVPDPPPDD